Protein AF-A0AAE9D9X1-F1 (afdb_monomer_lite)

Organism: Caenorhabditis briggsae (NCBI:txid6238)

Sequence (82 aa):
MNDSNGFETRQQSVFQTMQRMRDKKTEIAETLRELGVGDVQDDKSVKDLIEHLMNAYDSLCTQEKLWAELLEDLNKLEKKEE

Radius of gyration: 18.75 Å; chains: 1; bounding box: 43×18×55 Å

Foldseek 3Di:
DPPVVVLVVVLVVLVVVLVVLVVLLVVLVVVLVVLDPPDPPPDPVVVVVSVVSVVSNVVSVVVSVVSVVVSVVSVVVVVVVD

Secondary structure (DSSP, 8-state):
--HHHHHHHHHHHHHHHHHHHHHHHHHHHHHHHHT-TTT-TT-HHHHHHHHHHHHHHHHHHHHHHHHHHHHHHHHHHHHHH-

pLDDT: mean 81.06, std 13.06, range [45.44, 94.62]

Structure (mmCIF, N/CA/C/O backbone):
data_AF-A0AAE9D9X1-F1
#
_entry.id   AF-A0AAE9D9X1-F1
#
loop_
_atom_site.group_PDB
_atom_site.id
_atom_site.type_symbol
_atom_site.label_atom_id
_atom_site.label_alt_id
_atom_site.label_comp_id
_atom_site.label_asym_id
_atom_site.label_entity_id
_atom_site.label_seq_id
_atom_site.pdbx_PDB_ins_code
_atom_site.Cartn_x
_atom_site.Cartn_y
_atom_site.Cartn_z
_atom_site.occupancy
_atom_site.B_iso_or_equiv
_atom_site.auth_seq_id
_atom_site.auth_comp_id
_atom_site.auth_asym_id
_atom_site.auth_atom_id
_atom_site.pdbx_PDB_model_num
ATOM 1 N N . MET A 1 1 ? 16.184 9.859 -32.069 1.00 45.44 1 MET A N 1
ATOM 2 C CA . MET A 1 1 ? 16.336 10.653 -30.830 1.00 45.44 1 MET A CA 1
ATOM 3 C C . MET A 1 1 ? 14.951 10.819 -30.220 1.00 45.44 1 MET A C 1
ATOM 5 O O . MET A 1 1 ? 14.189 11.577 -30.805 1.00 45.44 1 MET A O 1
ATOM 9 N N . ASN A 1 2 ? 14.616 10.043 -29.172 1.00 49.03 2 ASN A N 1
ATOM 10 C CA . ASN A 1 2 ? 13.654 10.363 -28.083 1.00 49.03 2 ASN A CA 1
ATOM 11 C C . ASN A 1 2 ? 13.051 9.149 -27.332 1.00 49.03 2 ASN A C 1
ATOM 13 O O . ASN A 1 2 ? 12.088 9.334 -26.592 1.00 49.03 2 ASN A O 1
ATOM 17 N N . ASP A 1 3 ? 13.604 7.937 -27.431 1.00 54.06 3 ASP A N 1
ATOM 18 C CA . ASP A 1 3 ? 13.038 6.791 -26.692 1.00 54.06 3 ASP A CA 1
ATOM 19 C C . ASP A 1 3 ? 13.319 6.835 -25.173 1.00 54.06 3 ASP A C 1
ATOM 21 O O . ASP A 1 3 ? 12.455 6.452 -24.380 1.00 54.06 3 ASP A O 1
ATOM 25 N N . SER A 1 4 ? 14.440 7.435 -24.745 1.00 58.12 4 SER A N 1
ATOM 26 C CA . SER A 1 4 ? 14.797 7.588 -23.320 1.00 58.12 4 SER A CA 1
ATOM 27 C C . SER A 1 4 ? 13.784 8.427 -22.524 1.00 58.12 4 SER A C 1
ATOM 29 O O . SER A 1 4 ? 13.455 8.098 -21.389 1.00 58.12 4 SER A O 1
ATOM 31 N N . ASN A 1 5 ? 13.194 9.460 -23.139 1.00 62.78 5 ASN A N 1
ATOM 32 C CA . ASN A 1 5 ? 12.269 10.374 -22.454 1.00 62.78 5 ASN A CA 1
ATOM 33 C C . ASN A 1 5 ? 10.921 9.698 -22.111 1.00 62.78 5 ASN A C 1
ATOM 35 O O . ASN A 1 5 ? 10.285 9.990 -21.097 1.00 62.78 5 ASN A O 1
ATOM 39 N N . GLY A 1 6 ? 10.475 8.757 -22.953 1.00 70.12 6 GLY A N 1
ATOM 40 C CA . GLY A 1 6 ? 9.265 7.971 -22.700 1.00 70.12 6 GLY A CA 1
ATOM 41 C C . GLY A 1 6 ? 9.472 6.880 -21.650 1.00 70.12 6 GLY A C 1
ATOM 42 O O . GLY A 1 6 ? 8.522 6.495 -20.968 1.00 70.12 6 GLY A O 1
ATOM 43 N N . PHE A 1 7 ? 10.702 6.390 -21.513 1.00 70.94 7 PHE A N 1
ATOM 44 C CA . PHE A 1 7 ? 11.066 5.349 -20.565 1.00 70.94 7 PHE A CA 1
ATOM 45 C C . PHE A 1 7 ? 11.177 5.889 -19.126 1.00 70.94 7 PHE A C 1
ATOM 47 O O . PHE A 1 7 ?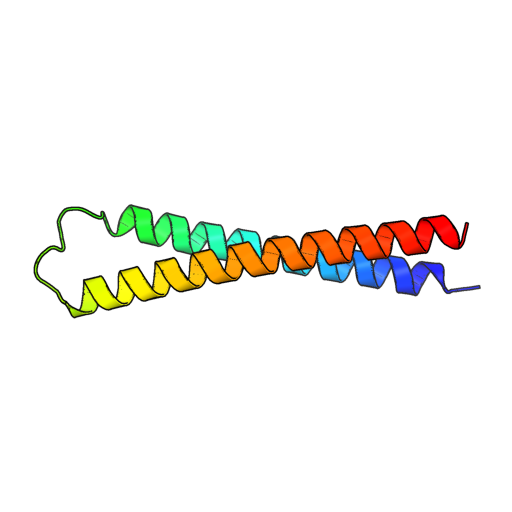 10.482 5.383 -18.239 1.00 70.94 7 PHE A O 1
ATOM 54 N N . GLU A 1 8 ? 11.893 7.001 -18.927 1.00 77.75 8 GLU A N 1
ATOM 55 C CA . GLU A 1 8 ? 11.974 7.711 -17.637 1.00 77.75 8 GLU A CA 1
ATOM 56 C C . GLU A 1 8 ? 10.585 8.131 -17.122 1.00 77.75 8 GLU A C 1
ATOM 58 O O . GLU A 1 8 ? 10.251 7.946 -15.948 1.00 77.75 8 GLU A O 1
ATOM 63 N N . THR A 1 9 ? 9.714 8.614 -18.018 1.00 83.75 9 THR A N 1
ATOM 64 C CA . THR A 1 9 ? 8.334 9.000 -17.671 1.00 83.75 9 THR A CA 1
ATOM 65 C C . THR A 1 9 ? 7.529 7.816 -17.109 1.00 83.75 9 THR A C 1
ATOM 67 O O . THR A 1 9 ? 6.739 7.979 -16.172 1.00 83.75 9 THR A O 1
ATOM 70 N N . ARG A 1 10 ? 7.729 6.601 -17.644 1.00 82.38 10 ARG A N 1
ATOM 71 C CA . ARG A 1 10 ? 7.048 5.384 -17.164 1.00 82.38 10 ARG A CA 1
ATOM 72 C C . ARG A 1 10 ? 7.559 4.953 -15.789 1.00 82.38 10 ARG A C 1
ATOM 74 O O . ARG A 1 10 ? 6.737 4.680 -14.915 1.00 82.38 10 ARG A O 1
ATOM 81 N N . GLN A 1 11 ? 8.876 4.947 -15.570 1.00 85.00 11 GLN A N 1
ATOM 82 C CA . GLN A 1 11 ? 9.467 4.648 -14.257 1.00 85.00 11 GLN A CA 1
ATOM 83 C C . GLN A 1 11 ? 8.979 5.633 -13.188 1.00 85.00 11 GLN A C 1
ATOM 85 O O . GLN A 1 11 ? 8.574 5.226 -12.096 1.00 85.00 11 GLN A O 1
ATOM 90 N N . GLN A 1 12 ? 8.949 6.929 -13.512 1.00 87.06 12 GLN A N 1
ATOM 91 C CA . GLN A 1 12 ? 8.494 7.961 -12.586 1.00 87.06 12 GLN A CA 1
ATOM 92 C C . GLN A 1 12 ? 7.013 7.787 -12.215 1.00 87.06 12 GLN A C 1
ATOM 94 O O . GLN A 1 12 ? 6.645 7.947 -11.051 1.00 87.06 12 GLN A O 1
ATOM 99 N N . SER A 1 13 ? 6.165 7.404 -13.174 1.00 88.06 13 SER A N 1
ATOM 100 C CA . SER A 1 13 ? 4.747 7.116 -12.925 1.00 88.06 13 SER A CA 1
ATOM 101 C C . SER A 1 13 ? 4.545 5.914 -11.989 1.00 88.06 13 SER A C 1
ATOM 103 O O . SER A 1 13 ? 3.740 5.981 -11.052 1.00 88.06 13 SER A O 1
ATOM 105 N N . VAL A 1 14 ? 5.318 4.841 -12.190 1.00 87.62 14 VAL A N 1
ATOM 106 C CA . VAL A 1 14 ? 5.320 3.656 -11.314 1.00 87.62 14 VAL A CA 1
ATOM 107 C C . VAL A 1 14 ? 5.751 4.042 -9.898 1.00 87.62 14 VAL A C 1
ATOM 109 O O . VAL A 1 14 ? 5.052 3.732 -8.933 1.00 87.62 14 VAL A O 1
ATOM 112 N N . PHE A 1 15 ? 6.836 4.807 -9.767 1.00 87.12 15 PHE A N 1
ATOM 113 C CA . PHE A 1 15 ? 7.339 5.265 -8.473 1.00 87.12 15 PHE A CA 1
ATOM 114 C C . PHE A 1 15 ? 6.321 6.132 -7.716 1.00 87.12 15 PHE A C 1
ATOM 116 O O . PHE A 1 15 ? 6.057 5.900 -6.536 1.00 87.12 15 PHE A O 1
ATOM 123 N N . GLN A 1 16 ? 5.683 7.091 -8.395 1.00 90.31 16 GLN A N 1
ATOM 124 C CA . GLN A 1 16 ? 4.634 7.925 -7.794 1.00 90.31 16 GLN A CA 1
ATOM 125 C C . GLN A 1 16 ? 3.432 7.097 -7.327 1.00 90.31 16 GLN A C 1
ATOM 127 O O . GLN A 1 16 ? 2.845 7.381 -6.281 1.00 90.31 16 GLN A O 1
ATOM 132 N N . THR A 1 17 ? 3.063 6.064 -8.085 1.00 90.94 17 THR A N 1
ATOM 133 C CA . THR A 1 17 ? 1.976 5.153 -7.710 1.00 90.94 17 THR A CA 1
ATOM 134 C C . THR A 1 17 ? 2.342 4.354 -6.460 1.00 90.94 17 THR A C 1
ATOM 136 O O . THR A 1 17 ? 1.536 4.271 -5.533 1.00 90.94 17 THR A O 1
ATOM 139 N N . MET A 1 18 ? 3.578 3.849 -6.379 1.00 88.00 18 MET A N 1
ATOM 140 C CA . MET A 1 18 ? 4.102 3.185 -5.181 1.00 88.00 18 MET A CA 1
ATOM 141 C C . MET A 1 18 ? 4.075 4.087 -3.950 1.00 88.00 18 MET A C 1
ATOM 143 O O . MET A 1 18 ? 3.638 3.650 -2.886 1.00 88.00 18 MET A O 1
ATOM 147 N N . GLN A 1 19 ? 4.479 5.349 -4.095 1.00 90.50 19 GLN A N 1
ATOM 148 C CA . GLN A 1 19 ? 4.456 6.309 -2.995 1.00 90.50 19 GLN A CA 1
ATOM 149 C C . GLN A 1 19 ? 3.030 6.530 -2.469 1.00 90.50 19 GLN A C 1
ATOM 151 O O . GLN A 1 19 ? 2.782 6.334 -1.283 1.00 90.50 19 GLN A O 1
ATOM 156 N N . ARG A 1 20 ? 2.062 6.792 -3.357 1.00 91.00 20 ARG A N 1
ATOM 157 C CA . ARG A 1 20 ? 0.650 6.971 -2.968 1.00 91.00 20 ARG A CA 1
ATOM 158 C C . ARG A 1 20 ? 0.059 5.747 -2.264 1.00 91.00 20 ARG A C 1
ATOM 160 O O . ARG A 1 20 ? -0.790 5.894 -1.391 1.00 91.00 20 ARG A O 1
ATOM 167 N N . MET A 1 21 ? 0.457 4.534 -2.651 1.00 89.19 21 MET A N 1
ATOM 168 C CA . MET A 1 21 ? 0.007 3.315 -1.967 1.00 89.19 21 MET A CA 1
ATOM 169 C C . MET A 1 21 ? 0.596 3.196 -0.562 1.00 89.19 21 MET A C 1
ATOM 171 O O . MET A 1 21 ? -0.116 2.781 0.349 1.00 89.19 21 MET A O 1
ATOM 175 N N . ARG A 1 22 ? 1.869 3.563 -0.368 1.00 89.19 22 ARG A N 1
ATOM 176 C CA . ARG A 1 22 ? 2.500 3.571 0.961 1.00 89.19 22 ARG A CA 1
ATOM 177 C C . ARG A 1 22 ? 1.826 4.557 1.902 1.00 89.19 22 ARG A C 1
ATOM 179 O O . ARG A 1 22 ? 1.583 4.198 3.053 1.00 89.19 22 ARG A O 1
ATOM 186 N N . ASP A 1 23 ? 1.472 5.735 1.401 1.00 92.12 23 ASP A N 1
ATOM 187 C CA . ASP A 1 23 ? 0.739 6.738 2.175 1.00 92.12 23 ASP A CA 1
ATOM 188 C C . ASP A 1 23 ? -0.604 6.157 2.656 1.00 92.12 23 ASP A C 1
ATOM 190 O O . ASP A 1 23 ? -0.853 6.077 3.856 1.00 92.12 23 ASP A O 1
ATOM 194 N N . LYS A 1 24 ? -1.401 5.580 1.743 1.00 90.31 24 LYS A N 1
ATOM 195 C CA . LYS A 1 24 ? -2.680 4.919 2.081 1.00 90.31 24 LYS A CA 1
ATOM 196 C C . LYS A 1 24 ? -2.534 3.749 3.054 1.00 90.31 24 LYS A C 1
ATOM 198 O O . LYS A 1 24 ? -3.369 3.560 3.934 1.00 90.31 24 LYS A O 1
ATOM 203 N N . LYS A 1 25 ? -1.488 2.932 2.900 1.00 89.94 25 LYS A N 1
ATOM 204 C CA . LYS A 1 25 ? -1.194 1.840 3.841 1.00 89.94 25 LYS A CA 1
ATOM 205 C C . LYS A 1 25 ? -0.906 2.374 5.239 1.00 89.94 25 LYS A C 1
ATOM 207 O O . LYS A 1 25 ? -1.318 1.752 6.213 1.00 89.94 25 LYS A O 1
ATOM 212 N N . THR A 1 26 ? -0.190 3.490 5.323 1.00 90.94 26 THR A N 1
ATOM 213 C CA . THR A 1 26 ? 0.165 4.129 6.592 1.00 90.94 26 THR A CA 1
ATOM 214 C C . THR A 1 26 ? -1.088 4.662 7.277 1.00 90.94 26 THR A C 1
ATOM 216 O O . THR A 1 26 ? -1.327 4.300 8.423 1.00 90.94 26 THR A O 1
ATOM 219 N N . GLU A 1 27 ? -1.955 5.370 6.546 1.00 92.06 27 GLU A N 1
ATOM 220 C CA . GLU A 1 27 ? -3.250 5.854 7.053 1.00 92.06 27 GLU A CA 1
ATOM 221 C C . GLU A 1 27 ? -4.130 4.714 7.598 1.00 92.06 27 GLU A C 1
ATOM 223 O O . GLU A 1 27 ? -4.679 4.810 8.697 1.00 92.06 27 GLU A O 1
ATOM 228 N N . ILE A 1 28 ? -4.240 3.597 6.865 1.00 88.56 28 ILE A N 1
ATOM 229 C CA . ILE A 1 28 ? -5.017 2.433 7.319 1.00 88.56 28 ILE A CA 1
ATOM 230 C C . ILE A 1 28 ? -4.391 1.808 8.573 1.00 88.56 28 ILE A C 1
ATOM 232 O O . ILE A 1 28 ? -5.111 1.456 9.505 1.00 88.56 28 ILE A O 1
ATOM 236 N N . ALA A 1 29 ? -3.064 1.674 8.624 1.00 85.31 29 ALA A N 1
ATOM 237 C CA . ALA A 1 29 ? -2.373 1.102 9.777 1.00 85.31 29 ALA A CA 1
ATOM 238 C C . ALA A 1 29 ? -2.499 1.979 11.034 1.00 85.31 29 ALA A C 1
ATOM 240 O O . ALA A 1 29 ? -2.659 1.450 12.136 1.00 85.31 29 ALA A O 1
ATOM 241 N N . GLU A 1 30 ? -2.440 3.301 10.878 1.00 89.06 30 GLU A N 1
ATOM 242 C CA . GLU A 1 30 ? -2.680 4.268 11.952 1.00 89.06 30 GLU A CA 1
ATOM 243 C C . GLU A 1 30 ? -4.124 4.180 12.445 1.00 89.06 30 GLU A C 1
ATOM 245 O O . GLU A 1 30 ? -4.341 3.979 13.638 1.00 89.06 30 GLU A O 1
ATOM 250 N N . THR A 1 31 ? -5.095 4.173 11.528 1.00 86.12 31 THR A N 1
ATOM 251 C CA . THR A 1 31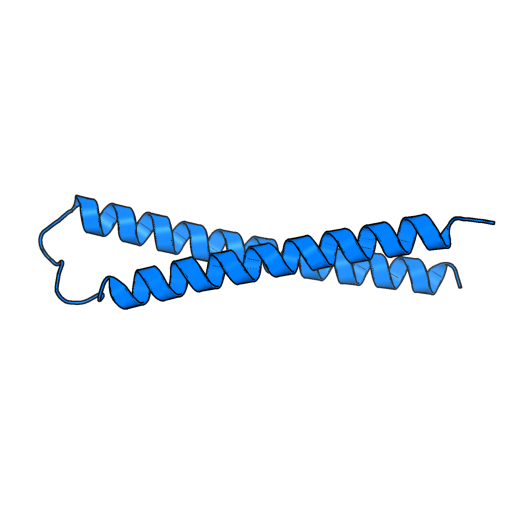 ? -6.521 4.010 11.853 1.00 86.12 31 THR A CA 1
ATOM 252 C C . THR A 1 31 ? -6.775 2.711 12.625 1.00 86.12 31 THR A C 1
ATOM 254 O O . THR A 1 31 ? -7.426 2.715 13.665 1.00 86.12 31 THR A O 1
ATOM 257 N N . LEU A 1 32 ? -6.223 1.582 12.166 1.00 83.38 32 LEU A N 1
ATOM 258 C CA . LEU A 1 32 ? -6.354 0.289 12.849 1.00 83.38 32 LEU A CA 1
ATOM 259 C C . LEU A 1 32 ? -5.717 0.294 14.248 1.00 83.38 32 LEU A C 1
ATOM 261 O O . LEU A 1 32 ? -6.211 -0.381 15.151 1.00 83.38 32 LEU A O 1
ATOM 265 N N . ARG A 1 33 ? -4.629 1.050 14.445 1.00 81.81 33 ARG A N 1
ATOM 266 C CA . ARG A 1 33 ? -3.975 1.208 15.751 1.00 81.81 33 ARG A CA 1
ATOM 267 C C . ARG A 1 33 ? -4.815 2.066 16.697 1.00 81.81 33 ARG A C 1
ATOM 269 O O . ARG A 1 33 ? -4.945 1.704 17.864 1.00 81.81 33 ARG A O 1
ATOM 276 N N . GLU A 1 34 ? -5.376 3.169 16.206 1.00 82.12 34 GLU A N 1
ATOM 277 C CA . GLU A 1 34 ? -6.252 4.070 16.968 1.00 82.12 34 GLU A CA 1
ATOM 278 C C . GLU A 1 34 ? -7.561 3.399 17.380 1.00 82.12 34 GLU A C 1
ATOM 280 O O . GLU A 1 34 ? -8.034 3.608 18.495 1.00 82.12 34 GLU A O 1
ATOM 285 N N . LEU A 1 35 ? -8.109 2.538 16.519 1.00 76.69 35 LEU A N 1
ATOM 286 C CA . LEU A 1 35 ? -9.321 1.772 16.804 1.00 76.69 35 LEU A CA 1
ATOM 287 C C . LEU A 1 35 ? -9.157 0.758 17.944 1.00 76.69 35 LEU A C 1
ATOM 289 O O . LEU A 1 35 ? -10.163 0.202 18.375 1.00 76.69 35 LEU A O 1
ATOM 293 N N . GLY A 1 36 ? -7.934 0.530 18.442 1.00 67.00 36 GLY A N 1
ATOM 294 C CA . GLY A 1 36 ? -7.682 -0.221 19.668 1.00 67.00 36 GLY A CA 1
ATOM 295 C C . GLY A 1 36 ? -8.348 -1.596 19.659 1.00 67.00 36 GLY A C 1
ATOM 296 O O . GLY A 1 36 ? -9.403 -1.784 20.263 1.00 67.00 36 GLY A O 1
ATOM 297 N N . VAL A 1 37 ? -7.722 -2.574 18.996 1.00 59.84 37 VAL A N 1
ATOM 298 C CA . VAL A 1 37 ? -8.146 -3.986 19.023 1.00 59.84 37 VAL A CA 1
ATOM 299 C C . VAL A 1 37 ? -8.115 -4.489 20.478 1.00 59.84 37 VAL A C 1
ATOM 301 O O . VAL A 1 37 ? -7.100 -4.989 20.952 1.00 59.84 37 VAL A O 1
ATOM 304 N N . GLY A 1 38 ? -9.201 -4.283 21.226 1.00 53.44 38 GLY A N 1
ATOM 305 C CA . GLY A 1 38 ? -9.239 -4.548 22.664 1.00 53.44 38 GLY A CA 1
ATOM 306 C C . GLY A 1 38 ? -10.539 -4.160 23.371 1.00 53.44 38 GLY A C 1
ATOM 307 O O . GLY A 1 38 ? -11.008 -4.961 24.172 1.00 53.44 38 GLY A O 1
ATOM 308 N N . ASP A 1 39 ? -11.149 -3.009 23.052 1.00 51.94 39 ASP A N 1
ATOM 309 C CA . ASP A 1 39 ? -12.270 -2.459 23.854 1.00 51.94 39 ASP A CA 1
ATOM 310 C C . ASP A 1 39 ? -13.631 -2.434 23.121 1.00 51.94 39 ASP A C 1
ATOM 312 O O . ASP A 1 39 ? -14.688 -2.347 23.738 1.00 51.94 39 ASP A O 1
ATOM 316 N N . VAL A 1 40 ? -13.646 -2.598 21.791 1.00 56.97 40 VAL A N 1
ATOM 317 C CA . VAL A 1 40 ? -14.875 -2.551 20.963 1.00 56.97 40 VAL A CA 1
ATOM 318 C C . VAL A 1 40 ? -15.534 -3.933 20.811 1.00 56.97 40 VAL A C 1
ATOM 320 O O . VAL A 1 40 ? -15.957 -4.339 19.727 1.00 56.97 40 VAL A O 1
ATOM 323 N N . GLN A 1 41 ? -15.560 -4.731 21.882 1.00 56.19 41 GLN A N 1
ATOM 324 C CA . GLN A 1 41 ? -15.887 -6.159 21.771 1.00 56.19 41 GLN A CA 1
ATOM 325 C C . GLN A 1 41 ? -17.355 -6.472 21.428 1.00 56.19 41 GLN A C 1
ATOM 327 O O . GLN A 1 41 ? -17.6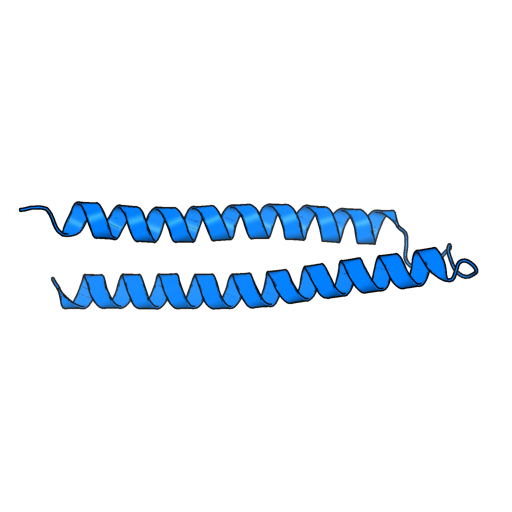03 -7.576 20.935 1.00 56.19 41 GLN A O 1
ATOM 332 N N . ASP A 1 42 ? -18.289 -5.522 21.544 1.00 60.59 42 ASP A N 1
ATOM 333 C CA . ASP A 1 42 ? -19.727 -5.812 21.409 1.00 60.59 42 ASP A CA 1
ATOM 334 C C . ASP A 1 42 ? -20.423 -5.248 20.158 1.00 60.59 42 ASP A C 1
ATOM 336 O O . ASP A 1 42 ? -21.565 -5.624 19.886 1.00 60.59 42 ASP A O 1
ATOM 340 N N . ASP A 1 43 ? -19.756 -4.433 19.330 1.00 74.31 43 ASP A N 1
ATOM 341 C CA . ASP A 1 43 ? -20.369 -3.915 18.099 1.00 74.31 43 ASP A CA 1
ATOM 342 C C . ASP A 1 43 ? -19.904 -4.689 16.855 1.00 74.31 43 ASP A C 1
ATOM 344 O O . ASP A 1 43 ? -18.780 -4.544 16.365 1.00 74.31 43 ASP A O 1
ATOM 348 N N . LYS A 1 44 ? -20.801 -5.529 16.324 1.00 77.88 44 LYS A N 1
ATOM 349 C CA . LYS A 1 44 ? -20.564 -6.308 15.101 1.00 77.88 44 LYS A CA 1
ATOM 350 C C . LYS A 1 44 ? -20.228 -5.418 13.899 1.00 77.88 44 LYS A C 1
ATOM 352 O O . LYS A 1 44 ? -19.382 -5.796 13.098 1.00 77.88 44 LYS A O 1
ATOM 357 N N . SER A 1 45 ? -20.837 -4.238 13.788 1.00 77.88 45 SER A N 1
ATOM 358 C CA . SER A 1 45 ? -20.576 -3.330 12.668 1.00 77.88 45 SER A CA 1
ATOM 359 C C . SER A 1 45 ? -19.151 -2.778 12.702 1.00 77.88 45 SER A C 1
ATOM 361 O O . SER A 1 45 ? -18.515 -2.655 11.657 1.00 77.88 45 SER A O 1
ATOM 363 N N . VAL A 1 46 ? -18.607 -2.527 13.898 1.00 79.75 46 VAL A N 1
ATOM 364 C CA . VAL A 1 46 ? -17.218 -2.077 14.051 1.00 79.75 46 VAL A CA 1
ATOM 365 C C . VAL A 1 46 ? -16.236 -3.202 13.727 1.00 79.75 46 VAL A C 1
ATOM 367 O O . VAL A 1 46 ? -15.229 -2.952 13.067 1.00 79.75 46 VAL A O 1
ATOM 370 N N . LYS A 1 47 ? -16.542 -4.451 14.105 1.00 82.38 47 LYS A N 1
ATOM 371 C CA . LYS A 1 47 ? -15.731 -5.620 13.715 1.00 82.38 47 LYS A CA 1
ATOM 372 C C . LYS A 1 47 ? -15.677 -5.800 12.198 1.00 82.38 47 LYS A C 1
ATOM 374 O O . LYS A 1 47 ? -14.583 -5.922 11.654 1.00 82.38 47 LYS A O 1
ATOM 379 N N . ASP A 1 48 ? -16.827 -5.735 11.529 1.00 85.69 48 ASP A N 1
ATOM 380 C CA . ASP A 1 48 ? -16.912 -5.866 10.069 1.00 85.69 48 ASP A CA 1
ATOM 381 C C . ASP A 1 48 ? -16.126 -4.735 9.362 1.00 85.69 48 ASP A C 1
ATOM 383 O O . ASP A 1 48 ? -15.461 -4.954 8.349 1.00 85.69 48 ASP A O 1
ATOM 387 N N . LEU A 1 49 ? -16.143 -3.512 9.911 1.00 83.50 49 LEU A N 1
ATOM 388 C CA . LEU A 1 49 ? -15.360 -2.385 9.387 1.00 83.50 49 LEU A CA 1
ATOM 389 C C . LEU A 1 49 ? -13.847 -2.562 9.586 1.00 83.50 49 LEU A C 1
ATOM 391 O O . LEU A 1 49 ? -13.079 -2.262 8.670 1.00 83.50 49 LEU A O 1
ATOM 395 N N . ILE A 1 50 ? -13.408 -3.070 10.742 1.00 85.88 50 ILE A N 1
ATOM 396 C CA . ILE A 1 50 ? -11.995 -3.394 10.998 1.00 85.88 50 ILE A CA 1
ATOM 397 C C . ILE A 1 50 ? -11.512 -4.468 10.019 1.00 85.88 50 ILE A C 1
ATOM 399 O O . ILE A 1 50 ? -10.441 -4.323 9.430 1.00 85.88 50 ILE A O 1
ATOM 403 N N . GLU A 1 51 ? -12.312 -5.509 9.788 1.00 88.19 51 GLU A N 1
ATOM 404 C CA . GLU A 1 51 ? -11.988 -6.568 8.829 1.00 88.19 51 GLU A CA 1
ATOM 405 C C . GLU A 1 51 ? -11.854 -6.017 7.400 1.00 88.19 51 GLU A C 1
ATOM 407 O O . GLU A 1 51 ? -10.890 -6.328 6.698 1.00 88.19 51 GLU A O 1
ATOM 412 N N . HIS A 1 52 ? -12.751 -5.120 6.976 1.00 90.00 52 HIS A N 1
ATOM 413 C CA . HIS A 1 52 ? -12.618 -4.439 5.685 1.00 90.00 52 HIS A CA 1
ATOM 414 C C . HIS A 1 52 ? -11.334 -3.604 5.576 1.00 90.00 52 HIS A C 1
ATOM 416 O O . HIS A 1 52 ? -10.683 -3.627 4.529 1.00 90.00 52 HIS A O 1
ATOM 422 N N . LEU A 1 53 ? -10.947 -2.890 6.636 1.00 88.81 53 LEU A N 1
ATOM 423 C CA . LEU A 1 53 ? -9.706 -2.110 6.664 1.00 88.81 53 LEU A CA 1
ATOM 424 C C . LEU A 1 53 ? -8.464 -3.010 6.585 1.00 88.81 53 LEU A C 1
A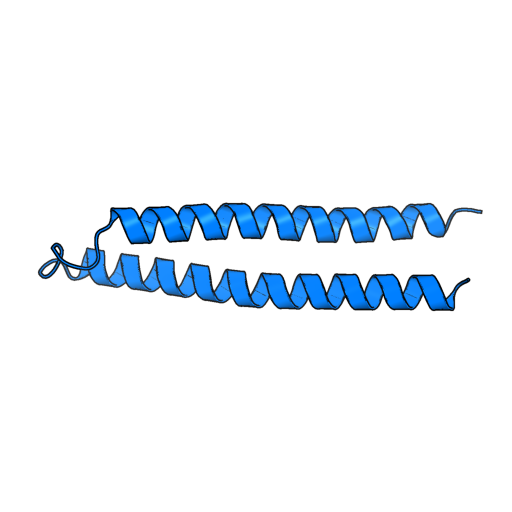TOM 426 O O . LEU A 1 53 ? -7.541 -2.705 5.830 1.00 88.81 53 LEU A O 1
ATOM 430 N N . MET A 1 54 ? -8.455 -4.142 7.292 1.00 89.50 54 MET A N 1
ATOM 431 C CA . MET A 1 54 ? -7.377 -5.134 7.201 1.00 89.50 54 MET A CA 1
ATOM 432 C C . MET A 1 54 ? -7.265 -5.718 5.786 1.00 89.50 54 MET A C 1
ATOM 434 O O . MET A 1 54 ? -6.180 -5.726 5.207 1.00 89.50 54 MET A O 1
ATOM 438 N N . ASN A 1 55 ? -8.388 -6.101 5.177 1.00 92.69 55 ASN A N 1
ATOM 439 C CA . ASN A 1 55 ? -8.414 -6.607 3.802 1.00 92.69 55 ASN A CA 1
ATOM 440 C C . ASN A 1 55 ? -7.913 -5.560 2.789 1.00 92.69 55 ASN A C 1
ATOM 442 O O . ASN A 1 55 ? -7.184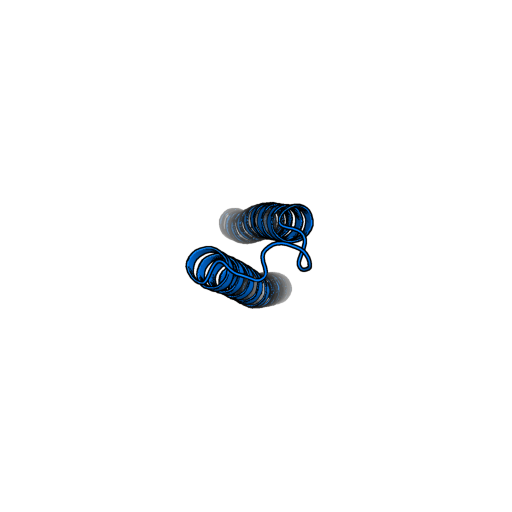 -5.887 1.847 1.00 92.69 55 ASN A O 1
ATOM 446 N N . ALA A 1 56 ? -8.266 -4.286 2.982 1.00 91.88 56 ALA A N 1
ATOM 447 C CA . ALA A 1 56 ? -7.764 -3.193 2.153 1.00 91.88 56 ALA A CA 1
ATOM 448 C C . ALA A 1 56 ? -6.244 -3.011 2.304 1.00 91.88 56 ALA A C 1
ATOM 450 O O . ALA A 1 56 ? -5.544 -2.830 1.302 1.00 91.88 56 ALA A O 1
ATOM 451 N N . TYR A 1 57 ? -5.721 -3.109 3.530 1.00 90.94 57 TYR A N 1
ATOM 452 C CA . TYR A 1 57 ? -4.285 -3.061 3.804 1.00 90.94 57 TYR A CA 1
ATOM 453 C C . TYR A 1 57 ? -3.526 -4.195 3.097 1.00 90.94 57 TYR A C 1
ATOM 455 O O . TYR A 1 57 ? -2.522 -3.946 2.421 1.00 90.94 57 TYR A O 1
ATOM 463 N N . ASP A 1 58 ? -4.028 -5.427 3.182 1.00 91.06 58 ASP A N 1
ATOM 464 C CA . ASP A 1 58 ? -3.417 -6.600 2.545 1.00 91.06 58 ASP A CA 1
ATOM 465 C C . ASP A 1 58 ? -3.440 -6.508 1.013 1.00 91.06 58 ASP A C 1
ATOM 467 O O . ASP A 1 58 ? -2.443 -6.806 0.339 1.00 91.06 58 ASP A O 1
ATOM 471 N N . SER A 1 59 ? -4.543 -6.012 0.445 1.00 93.81 59 SER A N 1
ATOM 472 C CA . SER A 1 59 ? -4.638 -5.735 -0.991 1.00 93.81 59 SER A CA 1
ATOM 473 C C . SER A 1 59 ? -3.599 -4.699 -1.426 1.00 93.81 59 SER A C 1
ATOM 475 O O . SER A 1 59 ? -2.916 -4.898 -2.432 1.00 93.81 59 SER A O 1
ATOM 477 N N . LEU A 1 60 ? -3.421 -3.613 -0.666 1.00 90.62 60 LEU A N 1
ATOM 478 C CA . LEU A 1 60 ? -2.398 -2.607 -0.964 1.00 90.62 60 LEU A CA 1
ATOM 479 C C . LEU A 1 60 ? -0.977 -3.173 -0.848 1.00 90.62 60 LEU A C 1
ATOM 481 O O . LEU A 1 60 ? -0.118 -2.821 -1.654 1.00 90.62 60 LEU A O 1
ATOM 485 N N . CYS A 1 61 ? -0.713 -4.077 0.100 1.00 90.00 61 CYS A N 1
ATOM 486 C CA . CYS A 1 61 ? 0.576 -4.768 0.191 1.00 90.00 61 CYS A CA 1
ATOM 487 C C . CYS A 1 61 ? 0.856 -5.635 -1.039 1.00 90.00 61 CYS A C 1
ATOM 489 O O . CYS A 1 61 ? 1.983 -5.668 -1.529 1.00 90.00 61 CYS A O 1
ATOM 491 N N . THR A 1 62 ? -0.164 -6.330 -1.540 1.00 94.62 62 THR A N 1
ATOM 492 C CA . THR A 1 62 ? -0.054 -7.143 -2.756 1.00 94.62 62 THR A CA 1
ATOM 493 C C . THR A 1 62 ? 0.199 -6.265 -3.979 1.00 94.62 62 THR A C 1
ATOM 495 O O . THR A 1 62 ? 1.101 -6.551 -4.762 1.00 94.62 62 THR A O 1
ATOM 498 N N . GLN A 1 63 ? -0.533 -5.156 -4.112 1.00 90.56 63 GLN A N 1
ATOM 499 C CA . GLN A 1 63 ? -0.321 -4.202 -5.201 1.00 90.56 63 GLN A CA 1
ATOM 500 C C . GLN A 1 63 ? 1.079 -3.582 -5.150 1.00 90.56 63 GLN A C 1
ATOM 502 O O . GLN A 1 63 ? 1.741 -3.514 -6.180 1.00 90.56 63 GLN A O 1
ATOM 507 N N . GLU A 1 64 ? 1.575 -3.186 -3.973 1.00 89.75 64 GLU A N 1
ATOM 508 C CA . GLU A 1 64 ? 2.929 -2.634 -3.824 1.00 89.75 64 GLU A CA 1
ATOM 509 C C . GLU A 1 64 ? 4.010 -3.589 -4.355 1.00 89.75 64 GLU A C 1
ATOM 511 O O . GLU A 1 64 ? 4.937 -3.135 -5.026 1.00 89.75 64 GLU A O 1
ATOM 516 N N . LYS A 1 65 ? 3.869 -4.901 -4.117 1.00 92.50 65 LYS A N 1
ATOM 517 C CA . LYS A 1 65 ? 4.788 -5.918 -4.656 1.00 92.50 65 LYS A CA 1
ATOM 518 C C . LYS A 1 65 ? 4.756 -5.965 -6.182 1.00 92.50 65 LYS A C 1
ATOM 520 O O . LYS A 1 65 ? 5.809 -5.887 -6.802 1.00 92.50 65 LYS A O 1
ATOM 525 N N . LEU A 1 66 ? 3.564 -6.006 -6.779 1.00 92.75 66 LEU A N 1
ATOM 526 C CA . LEU A 1 66 ? 3.405 -6.034 -8.239 1.00 92.75 66 LEU A CA 1
ATOM 527 C C . LEU A 1 66 ? 3.989 -4.783 -8.908 1.00 92.75 66 LEU A C 1
ATOM 529 O O . LEU A 1 66 ? 4.613 -4.865 -9.962 1.00 92.75 66 LEU A O 1
ATOM 533 N N . TRP A 1 67 ? 3.819 -3.614 -8.288 1.00 90.56 67 TRP A N 1
ATOM 534 C CA . TRP A 1 67 ? 4.412 -2.378 -8.794 1.00 90.56 67 TRP A CA 1
ATOM 535 C C . TRP A 1 67 ? 5.941 -2.361 -8.663 1.00 90.56 67 TRP A C 1
ATOM 537 O O . TRP A 1 67 ? 6.612 -1.837 -9.552 1.00 90.56 67 TRP A O 1
ATOM 547 N N . ALA A 1 68 ? 6.499 -2.954 -7.603 1.00 89.31 68 ALA A N 1
ATOM 548 C CA . ALA A 1 68 ? 7.945 -3.118 -7.457 1.00 89.31 68 ALA A CA 1
ATOM 549 C C . ALA A 1 68 ? 8.526 -4.074 -8.515 1.00 89.31 68 ALA A C 1
ATOM 551 O O . ALA A 1 68 ? 9.551 -3.758 -9.116 1.00 89.31 68 ALA A O 1
ATOM 552 N N . GLU A 1 69 ? 7.848 -5.194 -8.781 1.00 93.19 69 GLU A N 1
ATOM 553 C CA . GLU A 1 69 ? 8.210 -6.142 -9.846 1.00 93.19 69 GLU A CA 1
ATOM 554 C C . GLU A 1 69 ? 8.171 -5.467 -11.224 1.00 93.19 69 GLU A C 1
ATOM 556 O O . GLU A 1 69 ? 9.128 -5.563 -11.990 1.00 93.19 69 GLU A O 1
ATOM 561 N N . LEU A 1 70 ? 7.120 -4.690 -11.512 1.00 89.94 70 LEU A N 1
ATOM 562 C CA . LEU A 1 70 ? 7.023 -3.928 -12.758 1.00 89.94 70 LEU A CA 1
ATOM 563 C C . LEU A 1 70 ? 8.166 -2.915 -12.910 1.00 89.94 70 LEU A C 1
ATOM 565 O O . LEU A 1 70 ? 8.707 -2.761 -14.004 1.00 89.94 70 LEU A O 1
ATOM 569 N N . LEU A 1 71 ? 8.544 -2.221 -11.832 1.00 89.38 71 LEU A N 1
ATOM 570 C CA . LEU A 1 71 ? 9.676 -1.295 -11.859 1.00 89.38 71 LEU A CA 1
ATOM 571 C C . LEU A 1 71 ? 10.992 -2.028 -12.148 1.00 89.38 71 LEU A C 1
ATOM 573 O O . LEU A 1 71 ? 11.809 -1.541 -12.926 1.00 89.38 71 LEU A O 1
ATOM 577 N N . GLU A 1 72 ? 11.199 -3.198 -11.542 1.00 90.06 72 GLU A N 1
ATOM 578 C CA . GLU A 1 72 ? 12.379 -4.026 -11.786 1.00 90.06 72 GLU A CA 1
ATOM 579 C C . GLU A 1 72 ? 12.456 -4.484 -13.248 1.00 90.06 72 GLU A C 1
ATOM 581 O O . GLU A 1 72 ? 13.516 -4.387 -13.872 1.00 90.06 72 GLU A O 1
ATOM 586 N N . ASP A 1 73 ? 11.338 -4.941 -13.808 1.00 90.44 73 ASP A N 1
ATOM 587 C CA . ASP A 1 73 ? 11.266 -5.402 -15.192 1.00 90.44 73 ASP A CA 1
ATOM 588 C C . ASP A 1 73 ? 11.466 -4.268 -16.193 1.00 90.44 73 ASP A C 1
ATOM 590 O O . ASP A 1 73 ? 12.203 -4.447 -17.164 1.00 90.44 73 ASP A O 1
ATOM 594 N N . LEU A 1 74 ? 10.907 -3.082 -15.926 1.00 87.06 74 LEU A N 1
ATOM 595 C CA . LEU A 1 74 ? 11.235 -1.882 -16.691 1.00 87.06 74 LEU A CA 1
ATOM 596 C C . LEU A 1 74 ? 12.752 -1.653 -16.651 1.00 87.06 74 LEU A C 1
ATOM 598 O O . LEU A 1 74 ? 13.391 -1.670 -17.701 1.00 87.06 74 LEU A O 1
ATOM 602 N N . ASN A 1 75 ? 13.362 -1.537 -15.471 1.00 83.94 75 ASN A N 1
ATOM 603 C CA . ASN A 1 75 ? 14.800 -1.261 -15.342 1.00 83.94 75 ASN A CA 1
ATOM 604 C C . ASN A 1 75 ? 15.692 -2.303 -16.051 1.00 83.94 75 ASN A C 1
ATOM 606 O O . ASN A 1 75 ? 16.793 -1.984 -16.497 1.00 83.94 75 ASN A O 1
ATOM 610 N N . LYS A 1 76 ? 15.253 -3.565 -16.148 1.00 87.25 76 LYS A N 1
ATOM 611 C CA . LYS A 1 76 ? 15.956 -4.610 -16.915 1.00 87.25 76 LYS A CA 1
ATOM 612 C C . LYS A 1 76 ? 15.847 -4.413 -18.425 1.00 87.25 76 LYS A C 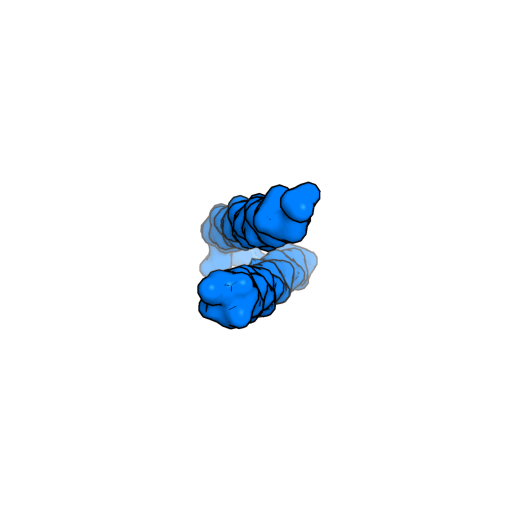1
ATOM 614 O O . LYS A 1 76 ? 16.776 -4.800 -19.130 1.00 87.25 76 LYS A O 1
ATOM 619 N N . LEU A 1 77 ? 14.724 -3.894 -18.921 1.00 83.00 77 LEU A N 1
ATOM 620 C CA . LEU A 1 77 ? 14.535 -3.600 -20.342 1.00 83.00 77 LEU A CA 1
ATOM 621 C C . LEU A 1 77 ? 15.430 -2.440 -20.784 1.00 83.00 77 LEU A C 1
ATOM 623 O O . LEU A 1 77 ? 16.090 -2.571 -21.806 1.00 83.00 77 LEU A O 1
ATOM 627 N N . GLU A 1 78 ? 15.545 -1.389 -19.968 1.00 75.75 78 GLU A N 1
ATOM 628 C CA . GLU A 1 78 ? 16.463 -0.262 -20.211 1.00 75.75 78 GLU A CA 1
ATOM 629 C C . GLU A 1 78 ? 17.908 -0.735 -20.413 1.00 75.75 78 GLU A C 1
ATOM 631 O O . GLU A 1 78 ? 18.531 -0.458 -21.430 1.00 75.75 78 GLU A O 1
ATOM 636 N N . LYS A 1 79 ? 18.405 -1.573 -19.495 1.00 69.56 79 LYS A N 1
ATOM 637 C CA . LYS A 1 79 ? 19.774 -2.116 -19.531 1.00 69.56 79 LYS A CA 1
ATOM 638 C C . LYS A 1 79 ? 20.063 -3.069 -20.694 1.00 69.56 79 LYS A C 1
ATOM 640 O O . LYS A 1 79 ? 21.208 -3.471 -20.862 1.00 69.56 79 LYS A O 1
ATOM 645 N N . LYS A 1 80 ? 19.040 -3.532 -21.419 1.00 63.62 80 LYS A N 1
ATOM 646 C CA . LYS A 1 80 ? 19.203 -4.369 -22.620 1.00 63.62 80 LYS A CA 1
ATOM 647 C C . LYS A 1 80 ? 19.219 -3.545 -23.907 1.00 63.62 80 LYS A C 1
ATOM 649 O O . LYS A 1 80 ? 19.585 -4.096 -24.942 1.00 63.62 80 LYS A O 1
ATOM 654 N N . GLU A 1 81 ? 18.771 -2.293 -23.851 1.00 55.84 81 GLU A N 1
ATOM 655 C CA . GLU A 1 81 ? 18.777 -1.358 -24.980 1.00 55.84 81 GLU A CA 1
ATOM 656 C C . GLU A 1 81 ? 20.053 -0.486 -25.023 1.00 55.84 81 GLU A C 1
ATOM 658 O O . GLU A 1 81 ? 20.311 0.129 -26.058 1.00 55.84 81 GLU A O 1
ATOM 663 N N . GLU A 1 82 ? 20.864 -0.483 -23.953 1.00 50.00 82 GLU A N 1
ATOM 664 C CA . GLU A 1 82 ? 22.232 0.085 -23.876 1.00 50.00 82 GLU A CA 1
ATOM 665 C C . GLU A 1 82 ? 23.326 -0.894 -24.339 1.00 50.00 82 GLU A C 1
ATOM 667 O O . GLU A 1 82 ? 24.269 -0.431 -25.026 1.00 50.00 82 GLU A O 1
#